Protein AF-A0A4S2KGD3-F1 (afdb_monomer_lite)

Structure (mmCIF, N/CA/C/O backbone):
data_AF-A0A4S2KGD3-F1
#
_entry.id   AF-A0A4S2KGD3-F1
#
loop_
_atom_site.group_PDB
_atom_site.id
_atom_si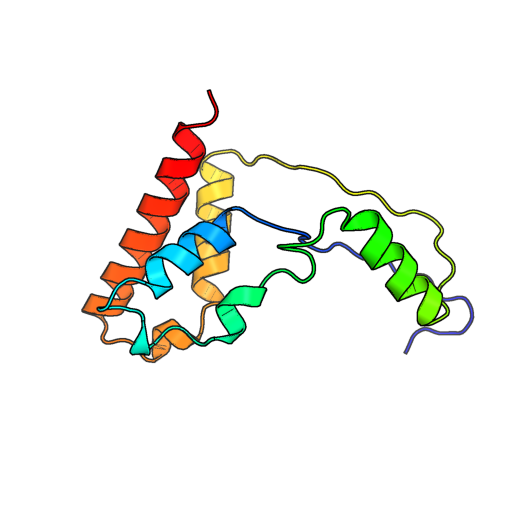te.type_symbol
_atom_site.label_atom_id
_atom_site.label_alt_id
_atom_site.label_comp_id
_atom_site.label_asym_id
_atom_site.label_entity_id
_atom_site.label_seq_id
_atom_site.pdbx_PDB_ins_code
_atom_site.Cartn_x
_atom_site.Cartn_y
_atom_site.Cartn_z
_atom_site.occupancy
_atom_site.B_iso_or_equiv
_ato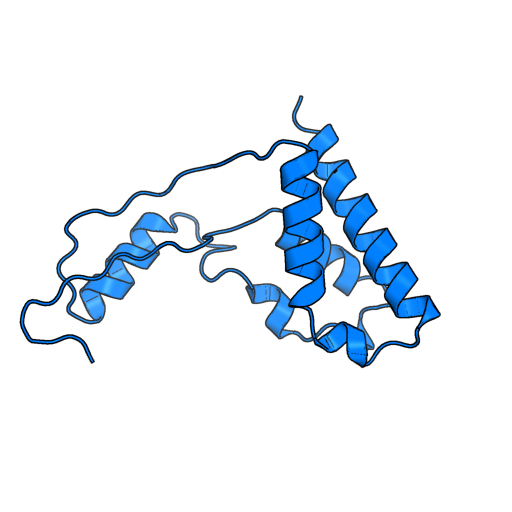m_site.auth_seq_id
_atom_site.auth_comp_id
_atom_site.auth_asym_id
_atom_site.auth_atom_id
_atom_site.pdbx_PDB_model_num
ATOM 1 N N . MET A 1 1 ? -9.605 -15.994 16.432 1.00 82.75 1 MET A N 1
ATOM 2 C CA . MET A 1 1 ? -10.519 -14.889 16.806 1.00 82.75 1 MET A CA 1
ATOM 3 C C . MET A 1 1 ? -10.109 -14.335 18.159 1.00 82.75 1 MET A C 1
ATOM 5 O O . MET A 1 1 ? -9.535 -15.081 18.948 1.00 82.75 1 MET A O 1
ATOM 9 N N . LEU A 1 2 ? -10.370 -13.052 18.419 1.00 91.00 2 LEU A N 1
ATOM 10 C CA . LEU A 1 2 ? -10.146 -12.465 19.742 1.00 91.00 2 LEU A CA 1
ATOM 11 C C . LEU A 1 2 ? -11.075 -13.120 20.767 1.00 91.00 2 LEU A C 1
ATOM 13 O O . LEU A 1 2 ? -12.206 -13.483 20.442 1.00 91.00 2 LEU A O 1
ATOM 17 N N . ARG A 1 3 ? -10.594 -13.278 22.002 1.00 93.31 3 ARG A N 1
ATOM 18 C CA . ARG A 1 3 ? -11.455 -13.658 23.129 1.00 93.31 3 ARG A CA 1
ATOM 19 C C . ARG A 1 3 ? -12.417 -12.507 23.438 1.00 93.31 3 ARG A C 1
ATOM 21 O O . ARG A 1 3 ? -12.141 -11.364 23.071 1.00 93.31 3 ARG A O 1
ATOM 28 N N . SER A 1 4 ? -13.511 -12.799 24.142 1.00 90.12 4 SER A N 1
ATOM 29 C CA . SER A 1 4 ? -14.404 -11.753 24.658 1.00 90.12 4 SER A CA 1
ATOM 30 C C . SER A 1 4 ? -13.594 -10.696 25.415 1.00 90.12 4 SER A C 1
ATOM 32 O O . SER A 1 4 ? -12.740 -11.051 26.227 1.00 90.12 4 SER A O 1
ATOM 34 N N . ASN A 1 5 ? -13.854 -9.417 25.135 1.00 89.00 5 ASN A N 1
ATOM 35 C CA . ASN A 1 5 ? -13.130 -8.255 25.676 1.00 89.00 5 ASN A CA 1
ATOM 36 C C . ASN A 1 5 ? -11.628 -8.184 25.324 1.00 89.00 5 ASN A C 1
ATOM 38 O O . ASN A 1 5 ? -10.871 -7.484 25.993 1.00 89.00 5 ASN A O 1
ATOM 42 N N . GLY A 1 6 ? -11.174 -8.903 24.293 1.00 94.56 6 GLY A N 1
ATOM 43 C CA . GLY A 1 6 ? -9.804 -8.792 23.793 1.00 94.56 6 GLY A CA 1
ATOM 44 C C . GLY A 1 6 ? -9.548 -7.469 23.062 1.00 94.56 6 GLY A C 1
ATOM 45 O O . GLY A 1 6 ? -10.399 -6.990 22.315 1.00 94.56 6 GLY A O 1
ATOM 46 N N . THR A 1 7 ? -8.345 -6.919 23.228 1.00 95.50 7 THR A N 1
ATOM 47 C CA . THR A 1 7 ? -7.900 -5.675 22.578 1.00 95.50 7 THR A CA 1
ATOM 48 C C . THR A 1 7 ? -6.915 -5.975 21.452 1.00 95.50 7 THR A C 1
ATOM 50 O O . THR A 1 7 ? -6.107 -6.898 21.557 1.00 95.50 7 THR A O 1
ATOM 53 N N . ILE A 1 8 ? -6.945 -5.166 20.392 1.00 95.25 8 ILE A N 1
ATOM 54 C CA . ILE A 1 8 ? -5.948 -5.180 19.316 1.00 95.25 8 ILE A CA 1
ATOM 55 C C . ILE A 1 8 ? -5.279 -3.820 19.174 1.00 95.25 8 ILE A C 1
ATOM 57 O O . ILE A 1 8 ? -5.902 -2.780 19.387 1.00 95.25 8 ILE A O 1
ATOM 61 N N . LEU A 1 9 ? -4.013 -3.846 18.766 1.00 95.81 9 LEU A N 1
ATOM 62 C CA . LEU A 1 9 ? -3.289 -2.685 18.268 1.00 95.81 9 LEU A CA 1
ATOM 63 C C . LEU A 1 9 ? -3.108 -2.850 16.759 1.00 95.81 9 LEU A C 1
ATOM 65 O O . LEU A 1 9 ? -2.581 -3.865 16.311 1.00 95.81 9 LEU A O 1
ATOM 69 N N . LEU A 1 10 ? -3.535 -1.850 15.987 1.00 94.31 10 LEU A N 1
ATOM 70 C CA . LEU A 1 10 ? -3.382 -1.819 14.535 1.00 94.31 10 LEU A CA 1
ATOM 71 C C . LEU A 1 10 ? -2.437 -0.686 14.134 1.00 94.31 10 LEU A C 1
ATOM 73 O O . LEU A 1 10 ? -2.605 0.455 14.567 1.00 94.31 10 LEU A O 1
ATOM 77 N N . TYR A 1 11 ? -1.466 -1.010 13.283 1.00 92.44 11 TYR A N 1
ATOM 78 C CA . TYR A 1 11 ? -0.582 -0.049 12.632 1.00 92.44 11 TYR A CA 1
ATOM 79 C C . TYR A 1 11 ? -0.640 -0.286 11.125 1.00 92.44 11 TYR A C 1
ATOM 81 O O . TYR A 1 11 ? -0.269 -1.358 10.653 1.00 92.44 11 TYR A O 1
ATOM 89 N N . ILE A 1 12 ? -1.170 0.687 10.384 1.00 90.81 12 ILE A N 1
ATOM 90 C CA . ILE A 1 12 ? -1.463 0.561 8.953 1.00 90.81 12 ILE A CA 1
ATOM 91 C C . ILE A 1 12 ? -0.849 1.760 8.234 1.00 90.81 12 ILE A C 1
ATOM 93 O O . ILE A 1 12 ? -1.029 2.902 8.664 1.00 90.81 12 ILE A O 1
ATOM 97 N N . ALA A 1 13 ? -0.148 1.504 7.129 1.00 89.75 13 ALA A N 1
ATOM 98 C CA . ALA A 1 13 ? 0.240 2.551 6.195 1.00 89.75 13 ALA A CA 1
ATOM 99 C C . ALA A 1 13 ? -1.016 3.040 5.457 1.00 89.75 13 ALA A C 1
ATOM 101 O O . ALA A 1 13 ? -1.606 2.297 4.675 1.00 89.75 13 ALA A O 1
ATOM 102 N N . ALA A 1 14 ? -1.456 4.262 5.763 1.00 91.25 14 ALA A N 1
ATOM 103 C CA . ALA A 1 14 ? -2.669 4.833 5.180 1.00 91.25 14 ALA A CA 1
ATOM 104 C C . ALA A 1 14 ? -2.473 5.211 3.705 1.00 91.25 14 ALA A C 1
ATOM 106 O O . ALA A 1 14 ? -3.281 4.837 2.862 1.00 91.25 14 ALA A O 1
ATOM 107 N N . SER A 1 15 ? -1.382 5.914 3.412 1.00 88.88 15 SER A N 1
ATOM 108 C CA . SER A 1 15 ? -0.964 6.333 2.076 1.00 88.88 15 SER A CA 1
ATOM 109 C C . SER A 1 15 ? 0.559 6.480 2.043 1.00 88.88 15 SER A C 1
ATOM 111 O O . SER A 1 15 ? 1.200 6.609 3.093 1.00 88.88 15 SER A O 1
ATOM 113 N N . HIS A 1 16 ? 1.151 6.423 0.848 1.00 88.44 16 HIS A N 1
ATOM 114 C CA . HIS A 1 16 ? 2.590 6.623 0.675 1.00 88.44 16 HIS A CA 1
ATOM 115 C C . HIS A 1 16 ? 2.944 7.077 -0.750 1.00 88.44 16 HIS A C 1
ATOM 117 O O . HIS A 1 16 ? 2.343 6.620 -1.722 1.00 88.44 16 HIS A O 1
ATOM 123 N N . ASP A 1 17 ? 3.989 7.900 -0.892 1.00 85.12 17 ASP A N 1
ATOM 124 C CA . ASP A 1 17 ? 4.450 8.442 -2.186 1.00 85.12 17 ASP A CA 1
ATOM 125 C C . ASP A 1 17 ? 4.818 7.357 -3.210 1.00 85.12 17 ASP A C 1
ATOM 127 O O . ASP A 1 17 ? 4.797 7.591 -4.419 1.00 85.12 17 ASP A O 1
ATOM 131 N N . SER A 1 18 ? 5.149 6.146 -2.750 1.00 88.25 18 SER A N 1
ATOM 132 C CA . SER A 1 18 ? 5.448 5.023 -3.646 1.00 88.25 18 SER A CA 1
ATOM 133 C C . SER A 1 18 ? 4.261 4.619 -4.514 1.00 88.25 18 SER A C 1
ATOM 135 O O . SER A 1 18 ? 4.488 4.090 -5.597 1.00 88.25 18 SER A O 1
ATOM 137 N N . CYS A 1 19 ? 3.019 4.897 -4.102 1.00 87.50 19 CYS A N 1
ATOM 138 C CA . CYS A 1 19 ? 1.861 4.666 -4.964 1.00 87.50 19 CYS A CA 1
ATOM 139 C C . CYS A 1 19 ? 1.898 5.535 -6.223 1.00 87.50 19 CYS A C 1
ATOM 141 O O . CYS A 1 19 ? 1.623 5.030 -7.308 1.00 87.50 19 CYS A O 1
ATOM 143 N N . GLU A 1 20 ? 2.298 6.804 -6.112 1.00 88.31 20 GLU A N 1
ATOM 144 C CA . GLU A 1 20 ? 2.448 7.670 -7.288 1.00 88.31 20 GLU A CA 1
ATOM 145 C C . GLU A 1 20 ? 3.572 7.198 -8.205 1.00 88.31 20 GLU A C 1
ATOM 147 O O . GLU A 1 20 ? 3.439 7.221 -9.426 1.00 88.31 20 GLU A O 1
ATOM 152 N N . VAL A 1 21 ? 4.678 6.731 -7.624 1.00 91.44 21 VAL A N 1
ATOM 153 C CA . VAL A 1 21 ? 5.784 6.183 -8.412 1.00 91.44 21 VAL A CA 1
ATOM 154 C C . VAL A 1 21 ? 5.331 4.937 -9.171 1.00 91.44 21 VAL A C 1
ATOM 156 O O . VAL A 1 21 ? 5.548 4.847 -10.375 1.00 91.44 21 VAL A O 1
ATOM 159 N N . LEU A 1 22 ? 4.630 4.012 -8.513 1.00 91.06 22 LEU A N 1
ATOM 160 C CA . LEU A 1 22 ? 4.109 2.809 -9.164 1.00 91.06 22 LEU A CA 1
ATOM 161 C C . LEU A 1 22 ? 3.093 3.140 -10.268 1.00 91.06 22 LEU A C 1
ATOM 163 O O . LEU A 1 22 ? 3.162 2.536 -11.334 1.00 91.06 22 LEU A O 1
ATOM 167 N N . ARG A 1 23 ? 2.230 4.151 -10.077 1.00 89.50 23 ARG A N 1
ATOM 168 C CA . ARG A 1 23 ? 1.324 4.662 -11.127 1.00 89.50 23 ARG A CA 1
ATOM 169 C C . ARG A 1 23 ? 2.061 5.192 -12.355 1.00 89.50 23 ARG A C 1
ATOM 171 O O . ARG A 1 23 ? 1.541 5.114 -13.464 1.00 89.50 23 ARG A O 1
ATOM 178 N N . ILE A 1 24 ? 3.247 5.766 -12.178 1.00 91.19 24 ILE A N 1
ATOM 179 C CA . ILE A 1 24 ? 4.071 6.236 -13.298 1.00 91.19 24 ILE A CA 1
ATOM 180 C C . ILE A 1 24 ? 4.677 5.056 -14.041 1.00 91.19 24 ILE A C 1
ATOM 182 O O . ILE A 1 24 ? 4.593 5.015 -15.265 1.00 91.19 24 ILE A O 1
ATOM 186 N N . LEU A 1 25 ? 5.232 4.088 -13.309 1.00 92.94 25 LEU A N 1
ATOM 187 C CA . LEU A 1 25 ? 5.798 2.880 -13.907 1.00 92.94 25 LEU A CA 1
ATOM 188 C C . LEU A 1 25 ? 4.728 2.057 -14.642 1.00 92.94 25 LEU A C 1
ATOM 190 O O . LEU A 1 25 ? 5.017 1.486 -15.682 1.00 92.94 25 LEU A O 1
ATOM 194 N N . GLU A 1 26 ? 3.482 2.055 -14.172 1.00 91.12 26 GLU A N 1
ATOM 195 C CA . GLU A 1 26 ? 2.353 1.402 -14.854 1.00 91.12 26 GLU A CA 1
ATOM 196 C C . GLU A 1 26 ? 2.037 1.994 -16.232 1.00 91.12 26 GLU A C 1
ATOM 198 O O . GLU A 1 26 ? 1.574 1.286 -17.125 1.00 91.12 26 GLU A O 1
ATOM 203 N N . ARG A 1 27 ? 2.307 3.288 -16.429 1.00 91.56 27 ARG A N 1
ATOM 204 C CA . ARG A 1 27 ? 2.097 3.975 -17.713 1.00 91.56 27 ARG A CA 1
ATOM 205 C C . ARG A 1 27 ? 3.249 3.762 -18.689 1.00 91.56 27 ARG A C 1
ATOM 207 O O . ARG A 1 27 ? 3.130 4.131 -19.856 1.00 91.56 27 ARG A O 1
ATOM 214 N N . ASP A 1 28 ? 4.361 3.203 -18.224 1.00 94.12 28 ASP A N 1
ATOM 215 C CA . ASP A 1 28 ? 5.486 2.860 -19.076 1.00 94.12 28 ASP A CA 1
ATOM 216 C C . ASP A 1 28 ? 5.153 1.600 -19.880 1.00 94.12 28 ASP A C 1
ATOM 218 O O . ASP A 1 28 ? 4.930 0.525 -19.317 1.00 94.12 28 ASP A O 1
ATOM 222 N N . ILE A 1 29 ? 5.144 1.721 -21.211 1.00 94.62 29 ILE A N 1
ATOM 223 C CA . ILE A 1 29 ? 4.803 0.625 -22.130 1.00 94.62 29 ILE A CA 1
ATOM 224 C C . ILE A 1 29 ? 5.680 -0.617 -21.932 1.00 94.62 29 ILE A C 1
ATOM 226 O O . ILE A 1 29 ? 5.264 -1.722 -22.272 1.00 94.62 29 ILE A O 1
ATOM 230 N N . ARG A 1 30 ? 6.883 -0.448 -21.374 1.00 94.94 30 ARG A N 1
ATOM 231 C CA . ARG A 1 30 ? 7.815 -1.543 -21.104 1.00 94.94 30 ARG A CA 1
ATOM 232 C C . ARG A 1 30 ? 7.337 -2.398 -19.932 1.00 94.94 30 ARG A C 1
ATOM 234 O O . ARG A 1 30 ? 7.467 -3.618 -19.977 1.00 94.94 30 ARG A O 1
ATOM 241 N N . PHE A 1 31 ? 6.753 -1.769 -18.910 1.00 94.94 31 PHE A N 1
ATOM 242 C CA . PHE A 1 31 ? 6.371 -2.420 -17.653 1.00 94.94 31 PHE A CA 1
ATOM 243 C C . PHE A 1 31 ? 4.881 -2.753 -17.570 1.00 94.94 31 PHE A C 1
ATOM 245 O O . PHE A 1 31 ? 4.522 -3.707 -16.887 1.00 94.94 31 PHE A O 1
ATOM 252 N N . THR A 1 32 ? 4.024 -1.997 -18.263 1.00 93.19 32 THR A N 1
ATOM 253 C CA . THR A 1 32 ? 2.557 -2.030 -18.114 1.00 93.19 32 THR A CA 1
ATOM 254 C C . THR A 1 32 ? 1.957 -3.438 -18.182 1.00 93.19 32 THR A C 1
ATOM 256 O O . THR A 1 32 ? 1.119 -3.791 -17.360 1.00 93.19 32 THR A O 1
ATOM 259 N N . GLN A 1 33 ? 2.461 -4.290 -19.081 1.00 93.38 33 GLN A N 1
ATOM 260 C CA . GLN A 1 33 ? 1.975 -5.663 -19.266 1.00 93.38 33 GLN A CA 1
ATOM 261 C C . GLN A 1 33 ? 2.219 -6.585 -18.057 1.00 93.38 33 GLN A C 1
ATOM 263 O O . GLN A 1 33 ? 1.558 -7.611 -17.934 1.00 93.38 33 GLN A O 1
ATOM 268 N N . TYR A 1 34 ? 3.158 -6.227 -17.178 1.00 93.88 34 TYR A N 1
ATOM 269 C CA . TYR A 1 34 ? 3.528 -7.012 -16.000 1.00 93.88 34 TYR A CA 1
ATOM 270 C C . TYR A 1 34 ? 2.916 -6.468 -14.711 1.00 93.88 34 TYR A C 1
ATOM 272 O O . TYR A 1 34 ? 2.838 -7.205 -13.734 1.00 93.88 34 TYR A O 1
ATOM 280 N N . ILE A 1 35 ? 2.511 -5.191 -14.664 1.00 92.12 35 ILE A N 1
ATOM 281 C CA . ILE A 1 35 ? 1.995 -4.581 -13.434 1.00 92.12 35 ILE A CA 1
ATOM 282 C C . ILE A 1 35 ? 0.518 -4.951 -13.262 1.00 92.12 35 ILE A C 1
ATOM 284 O O . ILE A 1 35 ? -0.321 -4.515 -14.048 1.00 92.12 35 ILE A O 1
ATOM 288 N N . PRO A 1 36 ? 0.152 -5.694 -12.204 1.00 90.19 36 PRO A N 1
ATOM 289 C CA . PRO A 1 36 ? -1.239 -6.049 -11.973 1.00 90.19 36 PRO A CA 1
ATOM 290 C C . PRO A 1 36 ? -2.075 -4.834 -11.560 1.00 90.19 36 PRO A C 1
ATOM 292 O O . PRO A 1 36 ? -1.636 -4.041 -10.727 1.00 90.19 36 PRO A O 1
ATOM 295 N N . ASP A 1 37 ? -3.339 -4.771 -11.985 1.00 84.44 37 ASP A N 1
ATOM 296 C CA . ASP A 1 37 ? -4.272 -3.699 -11.589 1.00 84.44 37 ASP A CA 1
ATOM 297 C C . ASP A 1 37 ? -4.383 -3.509 -10.066 1.00 84.44 37 ASP A C 1
ATOM 299 O O . ASP A 1 37 ? -4.555 -2.394 -9.576 1.00 84.44 37 ASP A O 1
ATOM 303 N N . LYS A 1 38 ? -4.224 -4.589 -9.286 1.00 80.62 38 LYS A N 1
ATOM 304 C CA . LYS A 1 38 ? -4.237 -4.551 -7.811 1.00 80.62 38 LYS A CA 1
ATOM 305 C C . LYS A 1 38 ? -3.154 -3.648 -7.202 1.00 80.62 38 LYS A C 1
ATOM 307 O O . LYS A 1 38 ? -3.324 -3.187 -6.077 1.00 80.62 38 LYS A O 1
ATOM 312 N N . ILE A 1 39 ? -2.068 -3.363 -7.927 1.00 82.12 39 ILE A N 1
ATOM 313 C CA . ILE A 1 39 ? -0.984 -2.477 -7.470 1.00 82.12 39 ILE A CA 1
ATOM 314 C C . ILE A 1 39 ? -1.461 -1.022 -7.314 1.00 82.12 39 ILE A C 1
ATOM 316 O O . ILE A 1 39 ? -0.899 -0.272 -6.516 1.00 82.12 39 ILE A O 1
ATOM 320 N N . LYS A 1 40 ? -2.561 -0.635 -7.974 1.00 68.62 40 LYS A N 1
ATOM 321 C CA . LYS A 1 40 ? -3.174 0.700 -7.854 1.00 68.62 40 LYS A CA 1
ATOM 322 C C . LYS A 1 40 ? -3.652 1.018 -6.436 1.00 68.62 40 LYS A C 1
ATOM 324 O O . LYS A 1 40 ? -3.629 2.179 -6.040 1.00 68.62 40 LYS A O 1
ATOM 329 N N . ASN A 1 41 ? -4.014 -0.015 -5.671 1.00 74.94 41 ASN A N 1
ATOM 330 C CA . ASN A 1 41 ? -4.667 0.091 -4.365 1.00 74.94 41 ASN A CA 1
ATOM 331 C C . ASN A 1 41 ? -3.847 -0.569 -3.238 1.00 74.94 41 ASN A C 1
ATOM 333 O O . ASN A 1 41 ? -4.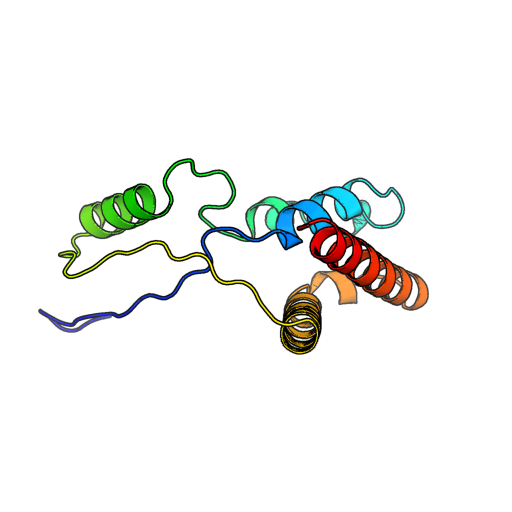421 -1.159 -2.325 1.00 74.94 41 ASN A O 1
ATOM 337 N N . ILE A 1 42 ? -2.506 -0.510 -3.298 1.00 81.69 42 ILE A N 1
ATOM 338 C CA . ILE A 1 42 ? -1.634 -1.129 -2.274 1.00 81.69 42 ILE A CA 1
ATOM 339 C C . ILE A 1 42 ? -1.926 -0.588 -0.870 1.00 81.69 42 ILE A C 1
ATOM 341 O O . ILE A 1 42 ? -1.870 -1.354 0.094 1.00 81.69 42 ILE A O 1
ATOM 345 N N . TYR A 1 43 ? -2.250 0.704 -0.740 1.00 87.56 43 TYR A N 1
ATOM 346 C CA . TYR A 1 43 ? -2.644 1.276 0.546 1.00 87.56 43 TYR A CA 1
ATOM 347 C C . TYR A 1 43 ? -4.160 1.453 0.628 1.00 87.56 43 TYR A C 1
ATOM 349 O O . TYR A 1 43 ? -4.745 2.116 -0.231 1.00 87.56 43 TYR A O 1
ATOM 357 N N . PRO A 1 44 ? -4.802 0.931 1.688 1.00 85.75 44 PRO A N 1
ATOM 358 C CA . PRO A 1 44 ? -6.258 0.910 1.807 1.00 85.75 44 PRO A CA 1
ATOM 359 C C . PRO A 1 44 ? -6.900 2.300 1.912 1.00 85.75 44 PRO A C 1
ATOM 361 O O . PRO A 1 44 ? -8.104 2.420 1.712 1.00 85.75 44 PRO A O 1
ATOM 364 N N . PHE A 1 45 ? -6.121 3.343 2.214 1.00 90.38 45 PHE A N 1
ATOM 365 C CA . PHE A 1 45 ? -6.611 4.714 2.359 1.00 90.38 45 PHE A CA 1
ATOM 366 C C . PHE A 1 45 ? -5.876 5.706 1.446 1.00 90.38 45 PHE A C 1
ATOM 368 O O . PHE A 1 45 ? -5.856 6.900 1.743 1.00 90.38 45 PHE A O 1
ATOM 375 N N . GLN A 1 46 ? -5.279 5.225 0.345 1.00 88.69 46 GLN A N 1
ATOM 376 C CA . GLN A 1 46 ? -4.456 6.034 -0.562 1.00 88.69 46 GLN A CA 1
ATOM 377 C C . GLN A 1 46 ? -5.175 7.297 -1.063 1.00 88.69 46 GLN A C 1
ATOM 379 O O . GLN A 1 46 ? -4.566 8.364 -1.081 1.00 88.69 46 GLN A O 1
ATOM 384 N N . ASP A 1 47 ? -6.454 7.169 -1.421 1.00 86.56 47 ASP A N 1
ATOM 385 C CA . ASP A 1 47 ? -7.274 8.253 -1.984 1.00 86.56 47 ASP A CA 1
ATOM 386 C C . ASP A 1 47 ? -8.285 8.817 -0.973 1.00 86.56 47 ASP A C 1
ATOM 388 O O . ASP A 1 47 ? -9.189 9.580 -1.318 1.00 86.56 47 ASP A O 1
ATOM 392 N N . SER A 1 48 ? -8.174 8.422 0.296 1.00 90.62 48 SER A N 1
ATOM 393 C CA . SER A 1 48 ? -9.119 8.854 1.316 1.00 90.62 48 SER A CA 1
ATOM 394 C C . SER A 1 48 ? -8.770 10.264 1.803 1.00 90.62 48 SER A C 1
ATOM 396 O O . SER A 1 48 ? -7.655 10.519 2.265 1.00 90.62 48 SER A O 1
ATOM 398 N N . ASN A 1 49 ? -9.765 11.150 1.840 1.00 90.81 49 ASN A N 1
ATOM 399 C CA . ASN A 1 49 ? -9.611 12.498 2.394 1.00 90.81 49 ASN A CA 1
ATOM 400 C C . ASN A 1 49 ? -9.391 12.502 3.918 1.00 90.81 49 ASN A C 1
ATOM 402 O O . ASN A 1 49 ? -8.897 13.485 4.470 1.00 90.81 49 ASN A O 1
ATOM 406 N N . ASN A 1 50 ? -9.792 11.439 4.629 1.00 93.88 50 ASN A N 1
ATOM 407 C CA . ASN A 1 50 ? -9.660 11.355 6.082 1.00 93.88 50 ASN A CA 1
ATOM 408 C C . ASN A 1 50 ? -9.486 9.908 6.566 1.00 93.88 50 ASN A C 1
ATOM 410 O O . ASN A 1 50 ? -10.359 9.347 7.228 1.00 93.88 50 ASN A O 1
ATOM 414 N N . ALA A 1 51 ? -8.302 9.341 6.327 1.00 94.25 51 ALA A N 1
ATOM 415 C CA . ALA A 1 51 ? -8.010 7.926 6.592 1.00 94.25 51 ALA A CA 1
ATOM 416 C C . ALA A 1 51 ? -8.280 7.508 8.045 1.00 94.25 51 ALA A C 1
ATOM 418 O O . ALA A 1 51 ? -8.702 6.390 8.330 1.00 94.25 51 ALA A O 1
ATOM 419 N N . ARG A 1 52 ? -8.062 8.432 8.989 1.00 95.31 52 ARG A N 1
ATOM 420 C CA . ARG A 1 52 ? -8.355 8.213 10.410 1.00 95.31 52 ARG A CA 1
ATOM 421 C C . ARG A 1 52 ? -9.847 8.006 10.653 1.00 95.31 52 ARG A C 1
ATOM 423 O O . ARG A 1 52 ? -10.215 7.137 11.438 1.00 95.31 52 ARG A O 1
ATOM 430 N N . LYS A 1 53 ? -10.685 8.858 10.056 1.00 95.88 53 LYS A N 1
ATOM 431 C CA . LYS A 1 53 ? -12.139 8.772 10.190 1.00 95.88 53 LYS A CA 1
ATOM 432 C C . LYS A 1 53 ? -12.632 7.481 9.545 1.00 95.88 53 LYS A C 1
ATOM 434 O O . LYS A 1 53 ? -13.330 6.727 10.212 1.00 95.88 53 LYS A O 1
ATOM 439 N N . ASP A 1 54 ? -12.164 7.191 8.338 1.00 95.44 54 ASP A N 1
ATOM 440 C CA . ASP A 1 54 ? -12.598 6.033 7.560 1.00 95.44 54 ASP A CA 1
ATOM 441 C C . ASP A 1 54 ? -12.238 4.713 8.265 1.00 95.44 54 ASP A C 1
ATOM 443 O O . ASP A 1 54 ? -13.092 3.843 8.438 1.00 95.44 54 ASP A O 1
ATOM 447 N N . LEU A 1 55 ? -11.011 4.584 8.791 1.00 95.38 55 LEU A N 1
ATOM 448 C CA . LEU A 1 55 ? -10.613 3.423 9.597 1.00 95.38 55 LEU A CA 1
ATOM 449 C C . LEU A 1 55 ? -11.435 3.308 10.888 1.00 95.38 55 LEU A C 1
ATOM 451 O O . LEU A 1 55 ? -11.817 2.207 11.288 1.00 95.38 55 LEU A O 1
ATOM 455 N N . LYS A 1 56 ? -11.693 4.434 11.563 1.00 96.25 56 LYS A N 1
ATOM 456 C CA . LYS A 1 56 ? -12.476 4.455 12.802 1.00 96.25 56 LYS A CA 1
ATOM 457 C C . LYS A 1 56 ? -13.905 3.967 12.550 1.00 96.25 56 LYS A C 1
ATOM 459 O O . LYS A 1 56 ? -14.377 3.104 13.286 1.00 96.25 56 LYS A O 1
ATOM 464 N N . GLU A 1 57 ? -14.563 4.490 11.520 1.00 96.50 57 GLU A N 1
ATOM 465 C CA . GLU A 1 57 ? -15.932 4.122 11.145 1.00 96.50 57 GLU A CA 1
ATOM 466 C C . GLU A 1 57 ? -16.020 2.657 10.700 1.00 96.50 57 GLU A C 1
ATOM 468 O O . GLU A 1 57 ? -16.935 1.948 11.121 1.00 96.50 57 GLU A O 1
ATOM 473 N N . LEU A 1 58 ? -15.027 2.165 9.948 1.00 96.25 58 LEU A N 1
ATOM 474 C CA . LEU A 1 58 ? -14.929 0.755 9.569 1.00 96.25 58 LEU A CA 1
ATOM 475 C C . LEU A 1 58 ? -14.829 -0.169 10.791 1.00 96.25 58 LEU A C 1
ATOM 477 O O . LEU A 1 58 ? -15.546 -1.158 10.890 1.00 96.25 58 LEU A O 1
ATOM 481 N N . LEU A 1 59 ? -13.949 0.133 11.745 1.00 95.88 59 LEU A N 1
ATOM 482 C CA . LEU A 1 59 ? -13.785 -0.717 12.926 1.00 95.88 59 LEU A CA 1
ATOM 483 C C . LEU A 1 59 ? -15.026 -0.681 13.832 1.00 95.88 59 LEU A C 1
ATOM 485 O O . LEU A 1 59 ? -15.421 -1.715 14.373 1.00 95.88 59 LEU A O 1
ATOM 489 N N . GLN A 1 60 ? -15.671 0.482 13.962 1.00 97.00 60 GLN A N 1
ATOM 490 C CA . GLN A 1 60 ? -16.922 0.613 14.712 1.00 97.00 60 GLN A CA 1
ATOM 491 C C . GLN A 1 60 ? -18.069 -0.166 14.062 1.00 97.00 60 GLN A C 1
ATOM 493 O O . GLN A 1 60 ? -18.831 -0.808 14.781 1.00 97.00 60 GLN A O 1
ATOM 498 N N . SER A 1 61 ? -18.175 -0.167 12.728 1.00 97.88 61 SER A N 1
ATOM 499 C CA . SER A 1 61 ? -19.227 -0.913 12.022 1.00 97.88 61 SER A CA 1
ATOM 500 C C . SER A 1 61 ? -19.081 -2.433 12.164 1.00 97.88 61 SER A C 1
ATOM 502 O O . SER A 1 61 ? -20.082 -3.144 12.175 1.00 97.88 61 SER A O 1
ATOM 504 N N . VAL A 1 62 ? -17.854 -2.928 12.364 1.00 95.25 62 VAL A N 1
ATOM 505 C CA . VAL A 1 62 ? -17.557 -4.344 12.658 1.00 95.25 62 VAL A CA 1
ATOM 506 C C . VAL A 1 62 ? -17.786 -4.700 14.141 1.00 95.25 62 VAL A C 1
ATOM 508 O O . VAL A 1 62 ? -17.792 -5.875 14.503 1.00 95.25 62 VAL A O 1
ATOM 511 N N . GLY A 1 63 ? -18.021 -3.711 15.011 1.00 95.25 63 GLY A N 1
ATOM 512 C CA . GLY A 1 63 ? -18.341 -3.913 16.429 1.00 95.25 63 GLY A CA 1
ATOM 513 C C . GLY A 1 63 ? -17.181 -3.672 17.400 1.00 95.25 63 GLY A C 1
ATOM 514 O O . GLY A 1 63 ? -17.284 -4.037 18.571 1.00 95.25 63 GLY A O 1
ATOM 515 N N . PHE A 1 64 ? -16.079 -3.056 16.958 1.00 96.25 64 PHE A N 1
ATOM 516 C CA . PHE A 1 64 ? -14.994 -2.665 17.859 1.00 96.25 64 PHE A CA 1
ATOM 517 C C . PHE A 1 64 ? -15.281 -1.339 18.569 1.00 96.25 64 PHE A C 1
ATOM 519 O O . PHE A 1 64 ? -15.652 -0.336 17.956 1.00 96.25 64 PHE A O 1
ATOM 526 N N . THR A 1 65 ? -14.979 -1.296 19.866 1.00 96.50 65 THR A N 1
ATOM 527 C CA . THR A 1 65 ? -14.870 -0.043 20.620 1.00 96.50 65 THR A CA 1
ATOM 528 C C . THR A 1 65 ? -13.500 0.588 20.378 1.00 96.50 65 THR A C 1
ATOM 530 O O . THR A 1 65 ? -12.463 -0.047 20.567 1.00 96.50 65 THR A O 1
ATOM 533 N N . ILE A 1 66 ? -13.480 1.861 19.981 1.00 97.38 66 ILE A N 1
ATOM 534 C CA . ILE A 1 66 ? -12.239 2.571 19.648 1.00 97.38 66 ILE A CA 1
ATOM 535 C C . ILE A 1 66 ? -11.709 3.308 20.872 1.00 97.38 66 ILE A C 1
ATOM 537 O O . ILE A 1 66 ? -12.230 4.358 21.241 1.00 97.38 66 ILE A O 1
ATOM 541 N N . HIS A 1 67 ? -10.637 2.781 21.461 1.00 96.06 67 HIS A N 1
ATOM 542 C CA . HIS A 1 67 ? -9.932 3.436 22.567 1.00 96.06 67 HIS A CA 1
ATOM 543 C C . HIS A 1 67 ? -9.046 4.596 22.096 1.00 96.06 67 HIS A C 1
ATOM 545 O O . HIS A 1 67 ? -9.031 5.654 22.715 1.00 96.06 67 HIS A O 1
ATOM 551 N N . HIS A 1 68 ? -8.316 4.411 20.992 1.00 96.38 68 HIS A N 1
ATOM 552 C CA . HIS A 1 68 ? -7.444 5.430 20.407 1.00 96.38 68 HIS A CA 1
ATOM 553 C C . HIS A 1 68 ? -7.328 5.234 18.895 1.00 96.38 68 HIS A C 1
ATOM 555 O O . HIS A 1 68 ? -7.227 4.106 18.419 1.00 96.38 68 HIS A O 1
ATOM 561 N N . CYS A 1 69 ? -7.322 6.330 18.135 1.00 96.50 69 CYS A N 1
ATOM 562 C CA . CYS A 1 69 ? -7.078 6.311 16.694 1.00 96.50 69 CYS A CA 1
ATOM 563 C C . CYS A 1 69 ? -6.442 7.639 16.264 1.00 96.50 69 CYS A C 1
ATOM 565 O O . CYS A 1 69 ? -7.034 8.708 16.440 1.00 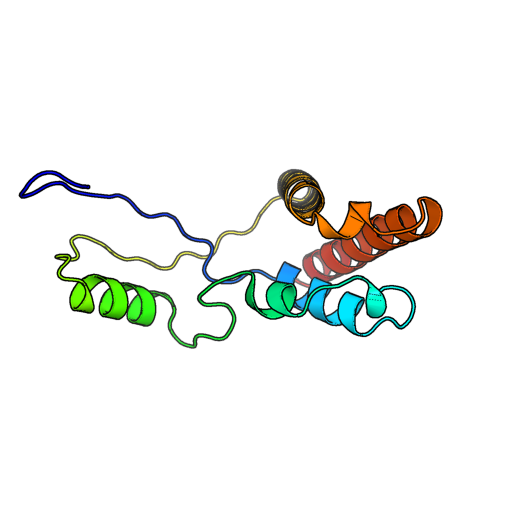96.50 69 CYS A O 1
ATOM 567 N N . SER A 1 70 ? -5.239 7.573 15.693 1.00 95.31 70 SER A N 1
ATOM 568 C CA . SER A 1 70 ? -4.484 8.736 15.221 1.00 95.31 70 SER A CA 1
ATOM 569 C C . SER A 1 70 ? -3.879 8.468 13.852 1.00 95.31 70 SER A C 1
ATOM 571 O O . SER A 1 70 ? -3.316 7.396 13.644 1.00 95.31 70 SER A O 1
ATOM 573 N N . LEU A 1 71 ? -3.920 9.469 12.976 1.00 94.38 71 LEU A N 1
ATOM 574 C CA . LEU A 1 71 ? -3.113 9.515 11.760 1.00 94.38 71 LEU A CA 1
ATOM 575 C C . LEU A 1 71 ? -1.830 10.284 12.071 1.00 94.38 71 LEU A C 1
ATOM 577 O O . LEU A 1 71 ? -1.879 11.315 12.742 1.00 94.38 71 LEU A O 1
ATOM 581 N N . ARG A 1 72 ? -0.688 9.753 11.639 1.00 92.38 72 ARG A N 1
ATOM 582 C CA . ARG A 1 72 ? 0.624 10.360 11.859 1.00 92.38 72 ARG A CA 1
ATOM 583 C C . ARG A 1 72 ? 1.391 10.346 10.553 1.00 92.38 72 ARG A C 1
ATOM 585 O O . ARG A 1 72 ? 1.447 9.311 9.896 1.00 92.38 72 ARG A O 1
ATOM 592 N N . GLU A 1 73 ? 2.000 11.474 10.232 1.00 89.44 73 GLU A N 1
ATOM 593 C CA . GLU A 1 73 ? 2.973 11.564 9.156 1.00 89.44 73 GLU A CA 1
ATOM 594 C C . GLU A 1 73 ? 4.358 11.197 9.692 1.00 89.44 73 GLU A C 1
ATOM 596 O O . GLU A 1 73 ? 4.710 11.523 10.831 1.00 89.44 73 GLU A O 1
ATOM 601 N N . ARG A 1 74 ? 5.138 10.479 8.885 1.00 84.81 74 ARG A N 1
ATOM 602 C CA . ARG A 1 74 ? 6.516 10.130 9.214 1.00 84.81 74 ARG A CA 1
ATOM 603 C C . ARG A 1 74 ? 7.383 10.306 7.981 1.00 84.81 74 ARG A C 1
ATOM 605 O O . ARG A 1 74 ? 7.145 9.670 6.960 1.00 84.81 74 ARG A O 1
ATOM 612 N N . SER A 1 75 ? 8.405 11.141 8.105 1.00 79.69 75 SER A N 1
ATOM 613 C CA . SER A 1 75 ? 9.491 11.217 7.137 1.00 79.69 75 SER A CA 1
ATOM 614 C C . SER A 1 75 ? 10.605 10.243 7.523 1.00 79.69 75 SER A C 1
ATOM 616 O O . SER A 1 75 ? 10.801 9.903 8.694 1.00 79.69 75 SER A O 1
ATOM 618 N N . TYR A 1 76 ? 11.321 9.763 6.513 1.00 75.44 76 TYR A N 1
ATOM 619 C CA . TYR A 1 76 ? 12.437 8.840 6.666 1.00 75.44 76 TYR A CA 1
ATOM 620 C C . TYR A 1 76 ? 13.728 9.535 6.237 1.00 75.44 76 TYR A C 1
ATOM 622 O O . TYR A 1 76 ? 13.721 10.342 5.309 1.00 75.44 76 TYR A O 1
ATOM 630 N N . SER A 1 77 ? 14.841 9.200 6.896 1.00 82.12 77 SER A N 1
ATOM 631 C CA . SER A 1 77 ? 16.175 9.521 6.380 1.00 82.12 77 SER A CA 1
ATOM 632 C C . SER A 1 77 ? 16.391 8.847 5.020 1.00 82.12 77 SER A C 1
ATOM 634 O O . SER A 1 77 ? 15.644 7.941 4.634 1.00 82.12 77 SER A O 1
ATOM 636 N N . GLU A 1 78 ? 17.425 9.256 4.285 1.00 78.50 78 GLU A N 1
ATOM 637 C CA . GLU A 1 78 ? 17.766 8.614 3.010 1.00 78.50 78 GLU A CA 1
ATOM 638 C C . GLU A 1 78 ? 18.055 7.113 3.184 1.00 78.50 78 GLU A C 1
ATOM 640 O O . GLU A 1 78 ? 17.544 6.291 2.425 1.00 78.50 78 GLU A O 1
ATOM 645 N N . GLU A 1 79 ? 18.801 6.738 4.225 1.00 82.94 79 GLU A N 1
ATOM 646 C CA . GLU A 1 79 ? 19.092 5.338 4.556 1.00 82.94 79 GLU A CA 1
ATOM 647 C C . GLU A 1 79 ? 17.807 4.528 4.780 1.00 82.94 79 GLU A C 1
ATOM 649 O O . GLU A 1 79 ? 17.582 3.504 4.130 1.00 82.94 79 GLU A O 1
ATOM 654 N N . ASN A 1 80 ? 16.902 5.045 5.614 1.00 84.12 80 ASN A N 1
ATOM 655 C CA . ASN A 1 80 ? 15.617 4.402 5.881 1.00 84.12 80 ASN A CA 1
ATOM 656 C C . ASN A 1 80 ? 14.730 4.341 4.624 1.00 84.12 80 ASN A C 1
ATOM 658 O O . ASN A 1 80 ? 13.965 3.397 4.446 1.00 84.12 80 ASN A O 1
ATOM 662 N N . SER A 1 81 ? 14.851 5.324 3.729 1.00 85.38 81 SER A N 1
ATOM 663 C CA . SER A 1 81 ? 14.141 5.361 2.447 1.00 85.38 81 SER A CA 1
ATOM 664 C C . SER A 1 81 ? 14.627 4.265 1.493 1.00 85.38 81 SER A C 1
ATOM 666 O O . SER A 1 81 ? 13.815 3.629 0.822 1.00 85.38 81 SER A O 1
ATOM 668 N N . ARG A 1 82 ? 15.937 3.991 1.463 1.00 86.50 82 ARG A N 1
ATOM 669 C CA . ARG A 1 82 ? 16.512 2.874 0.695 1.00 86.50 82 ARG A CA 1
ATOM 670 C C . ARG A 1 82 ? 16.099 1.523 1.275 1.00 86.50 82 ARG A C 1
ATOM 672 O O . ARG A 1 82 ? 15.708 0.634 0.523 1.00 86.50 82 ARG A O 1
ATOM 679 N N . GLN A 1 83 ? 16.113 1.379 2.600 1.00 89.31 83 GLN A N 1
ATOM 680 C CA . GLN A 1 83 ? 15.639 0.158 3.261 1.00 89.31 83 GLN A CA 1
ATOM 681 C C . GLN A 1 83 ? 14.154 -0.107 2.968 1.00 89.31 83 GLN A C 1
ATOM 683 O O . GLN A 1 83 ? 13.762 -1.240 2.672 1.00 89.31 83 GLN A O 1
ATOM 688 N N . TYR A 1 84 ? 13.336 0.946 3.009 1.00 89.38 84 TYR A N 1
ATOM 689 C CA . TYR A 1 84 ? 11.936 0.886 2.614 1.00 89.38 84 TYR A CA 1
ATOM 690 C C . TYR A 1 84 ? 11.781 0.424 1.161 1.00 89.38 84 TYR A C 1
ATOM 692 O O . TYR A 1 84 ? 11.024 -0.507 0.904 1.00 89.38 84 TYR A O 1
ATOM 700 N N . LEU A 1 85 ? 12.521 1.021 0.220 1.00 90.75 85 LEU A N 1
ATOM 701 C CA . LEU A 1 85 ? 12.467 0.638 -1.193 1.00 90.75 85 LEU A CA 1
ATOM 702 C C . LEU A 1 85 ? 12.815 -0.833 -1.416 1.00 90.75 85 LEU A C 1
ATOM 704 O O . LEU A 1 85 ? 12.099 -1.515 -2.140 1.00 90.75 85 LEU A O 1
ATOM 708 N N . ASN A 1 86 ? 13.859 -1.339 -0.760 1.00 91.94 86 ASN A N 1
ATOM 709 C CA . ASN A 1 86 ? 14.218 -2.755 -0.847 1.00 91.94 86 ASN A CA 1
ATOM 710 C C . ASN A 1 86 ? 13.084 -3.658 -0.338 1.00 91.94 86 ASN A C 1
ATOM 712 O O . ASN A 1 86 ? 12.802 -4.693 -0.937 1.00 91.94 86 ASN A O 1
ATOM 716 N N . SER A 1 87 ? 12.406 -3.237 0.734 1.00 92.00 87 SER A N 1
ATOM 717 C CA . SER A 1 87 ? 11.252 -3.953 1.294 1.00 92.00 87 SER A CA 1
ATOM 718 C C . SER A 1 87 ? 10.021 -3.871 0.390 1.00 92.00 87 SER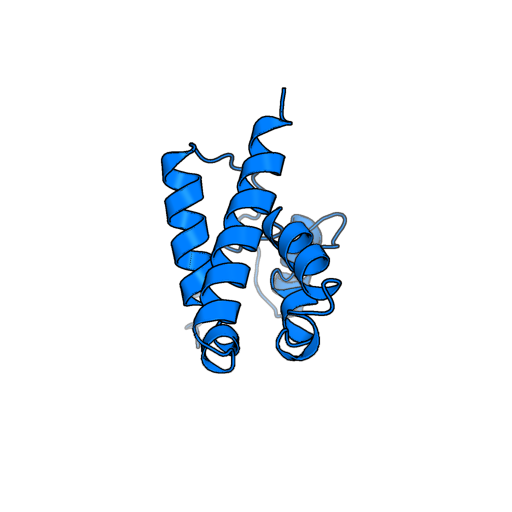 A C 1
ATOM 720 O O . SER A 1 87 ? 9.243 -4.813 0.319 1.00 92.00 87 SER A O 1
ATOM 722 N N . LEU A 1 88 ? 9.829 -2.751 -0.311 1.00 91.19 88 LEU A N 1
ATOM 723 C CA . LEU A 1 88 ? 8.779 -2.612 -1.313 1.00 91.19 88 LEU A CA 1
ATOM 724 C C . LEU A 1 88 ? 9.062 -3.536 -2.500 1.00 91.19 88 LEU A C 1
ATOM 726 O O . LEU A 1 88 ? 8.190 -4.293 -2.893 1.00 91.19 88 LEU A O 1
ATOM 730 N N . ILE A 1 89 ? 10.282 -3.518 -3.040 1.00 93.12 89 ILE A N 1
ATOM 731 C CA . ILE A 1 89 ? 10.678 -4.361 -4.177 1.00 93.12 89 ILE A CA 1
ATOM 732 C C . ILE A 1 89 ? 10.474 -5.844 -3.858 1.00 93.12 89 ILE A C 1
ATOM 734 O O . ILE A 1 89 ? 9.961 -6.571 -4.703 1.00 93.12 89 ILE A O 1
ATOM 738 N N . SER A 1 90 ? 10.810 -6.292 -2.644 1.00 92.06 90 SER A N 1
ATOM 739 C CA . SER A 1 90 ? 10.667 -7.702 -2.266 1.00 92.06 90 SER A CA 1
ATOM 740 C C . SER A 1 90 ? 9.218 -8.194 -2.181 1.00 92.06 90 SER A C 1
ATOM 742 O O . SER A 1 90 ? 8.995 -9.397 -2.269 1.00 92.06 90 SER A O 1
ATOM 744 N N . ILE A 1 91 ? 8.231 -7.301 -2.033 1.00 90.44 91 ILE A N 1
ATOM 745 C CA . ILE A 1 91 ? 6.805 -7.672 -2.019 1.00 90.44 91 ILE A CA 1
ATOM 746 C C . ILE A 1 91 ? 6.127 -7.540 -3.392 1.00 90.44 91 ILE A C 1
ATOM 748 O O . ILE A 1 91 ? 4.982 -7.968 -3.551 1.00 90.44 91 ILE A O 1
ATOM 752 N N . LEU A 1 92 ? 6.801 -6.966 -4.395 1.00 92.19 92 LEU A N 1
ATOM 753 C CA . LEU A 1 92 ? 6.292 -6.867 -5.767 1.00 92.19 92 LEU A CA 1
ATOM 754 C C . LEU A 1 92 ? 6.533 -8.189 -6.509 1.00 92.19 92 LEU A C 1
ATOM 756 O O . LEU A 1 92 ? 7.393 -8.284 -7.377 1.00 92.19 92 LEU A O 1
ATOM 760 N N . THR A 1 93 ? 5.755 -9.220 -6.182 1.00 91.50 93 THR A N 1
ATOM 761 C CA . THR A 1 93 ? 5.970 -10.578 -6.720 1.00 91.50 93 THR A CA 1
ATOM 762 C C . THR A 1 93 ? 5.837 -10.679 -8.243 1.00 91.50 93 THR A C 1
ATOM 764 O O . THR A 1 93 ? 6.410 -11.578 -8.837 1.00 91.50 93 THR A O 1
ATOM 767 N N . PHE A 1 94 ? 5.146 -9.741 -8.902 1.00 92.56 94 PHE A N 1
ATOM 768 C CA . PHE A 1 94 ? 5.042 -9.703 -10.371 1.00 92.56 94 PHE A CA 1
ATOM 769 C C . PHE A 1 94 ? 6.382 -9.429 -11.074 1.00 92.56 94 PHE A C 1
ATOM 771 O O . PHE A 1 94 ? 6.489 -9.586 -12.286 1.00 92.56 94 PHE A O 1
ATOM 778 N N . LEU A 1 95 ? 7.411 -8.994 -10.339 1.00 94.50 95 LEU A N 1
ATOM 779 C CA . LEU A 1 95 ? 8.755 -8.834 -10.894 1.00 94.50 95 LEU A CA 1
ATOM 780 C C . LEU A 1 95 ? 9.365 -10.171 -11.325 1.00 94.50 95 LEU A C 1
ATOM 782 O O . LEU A 1 95 ? 10.219 -10.176 -12.205 1.00 94.50 95 LEU A O 1
ATOM 786 N N . GLU A 1 96 ? 8.916 -11.286 -10.744 1.00 93.75 96 GLU A N 1
ATOM 787 C CA . GLU A 1 96 ? 9.362 -12.637 -11.109 1.00 93.75 96 GLU A CA 1
ATOM 788 C C . GLU A 1 96 ? 8.938 -13.030 -12.534 1.00 93.75 96 GLU A C 1
ATOM 790 O O . GLU A 1 96 ? 9.590 -13.865 -13.155 1.00 93.75 96 GLU A O 1
ATOM 7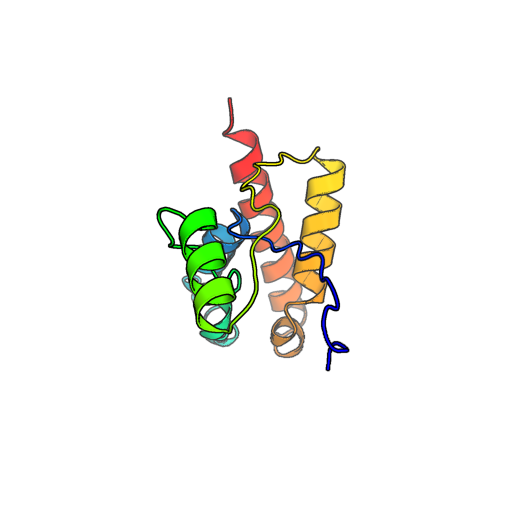95 N N . ASP A 1 97 ? 7.896 -12.388 -13.074 1.00 95.31 97 ASP A N 1
ATOM 796 C CA . ASP A 1 97 ? 7.390 -12.635 -14.428 1.00 95.31 97 ASP A CA 1
ATOM 797 C C . ASP A 1 97 ? 8.156 -11.839 -15.505 1.00 95.31 97 ASP A C 1
ATOM 799 O O . ASP A 1 97 ? 7.970 -12.065 -16.704 1.00 95.31 97 ASP A O 1
ATOM 803 N N . MET A 1 98 ? 9.011 -10.889 -15.109 1.00 96.56 98 MET A N 1
ATOM 804 C CA . MET A 1 98 ? 9.770 -10.049 -16.037 1.00 96.56 98 MET A CA 1
ATOM 805 C C . MET A 1 98 ? 11.064 -10.734 -16.509 1.00 96.56 98 MET A C 1
ATOM 807 O O . MET A 1 98 ? 11.766 -11.357 -15.708 1.00 96.56 98 MET A O 1
ATOM 811 N N . PRO A 1 99 ? 11.481 -10.537 -17.777 1.00 97.31 99 PRO A N 1
ATOM 812 C CA . PRO A 1 99 ? 12.847 -10.830 -18.201 1.00 97.31 99 PRO A CA 1
ATOM 813 C C . PRO A 1 99 ? 13.866 -10.122 -17.301 1.00 97.31 99 PRO A C 1
ATOM 815 O O . PRO A 1 99 ? 13.646 -8.978 -16.903 1.00 97.31 99 PRO A O 1
ATOM 818 N N . GLN A 1 100 ? 14.996 -10.772 -17.018 1.00 96.38 100 GLN A N 1
ATOM 819 C CA . GLN A 1 100 ? 15.971 -10.294 -16.030 1.00 96.38 100 GLN A CA 1
ATOM 820 C C . GLN A 1 100 ? 16.414 -8.840 -16.263 1.00 96.38 100 GLN A C 1
ATOM 822 O O . GLN A 1 100 ? 16.392 -8.041 -15.329 1.00 96.38 100 GLN A O 1
ATOM 827 N N . ASP A 1 101 ? 16.754 -8.477 -17.501 1.00 96.94 101 ASP A N 1
ATOM 828 C CA . ASP A 1 101 ? 17.192 -7.115 -17.832 1.00 96.94 101 ASP A CA 1
ATOM 829 C C . ASP A 1 101 ? 16.082 -6.082 -17.594 1.00 96.94 101 ASP A C 1
ATOM 831 O O . ASP A 1 101 ? 16.328 -4.992 -17.076 1.00 96.94 101 ASP A O 1
ATOM 835 N N . LEU A 1 102 ? 14.837 -6.449 -17.912 1.00 97.12 102 LEU A N 1
ATOM 836 C CA . LEU A 1 102 ? 13.671 -5.591 -17.723 1.00 97.12 102 LEU A CA 1
ATOM 837 C C . LEU A 1 102 ? 13.317 -5.435 -16.239 1.00 97.12 102 LEU A C 1
ATOM 839 O O . LEU A 1 102 ? 12.952 -4.344 -15.806 1.00 97.12 102 LEU A O 1
ATOM 843 N N . MET A 1 103 ? 13.460 -6.502 -15.449 1.00 96.88 103 MET A N 1
ATOM 844 C CA . MET A 1 103 ? 13.300 -6.455 -13.996 1.00 96.88 103 MET A CA 1
ATOM 845 C C . MET A 1 103 ? 14.307 -5.484 -13.364 1.00 96.88 103 MET A C 1
ATOM 847 O O . MET A 1 103 ? 13.939 -4.673 -12.511 1.00 96.88 103 MET A O 1
ATOM 851 N N . GLU A 1 104 ? 15.578 -5.549 -13.763 1.00 96.75 104 GLU A N 1
ATOM 852 C CA . GLU A 1 104 ? 16.600 -4.626 -13.261 1.00 96.75 104 GLU A CA 1
ATOM 853 C C . GLU A 1 104 ? 16.319 -3.184 -13.700 1.00 96.75 104 GLU A C 1
ATOM 855 O O . GLU A 1 104 ? 16.435 -2.251 -12.900 1.00 96.75 104 GLU A O 1
ATOM 860 N N . GLU A 1 105 ? 15.847 -2.983 -14.931 1.00 96.94 105 GLU A N 1
ATOM 861 C CA . GLU A 1 105 ? 15.408 -1.671 -15.399 1.00 96.94 105 GLU A CA 1
ATOM 862 C C . GLU A 1 105 ? 14.213 -1.128 -14.596 1.00 96.94 105 GLU A C 1
ATOM 864 O O . GLU A 1 105 ? 14.200 0.052 -14.223 1.00 96.94 105 GLU A O 1
ATOM 869 N N . PHE A 1 106 ? 13.243 -1.980 -14.257 1.00 96.25 106 PHE A N 1
ATOM 870 C CA . PHE A 1 106 ? 12.116 -1.623 -13.398 1.00 96.25 106 PHE A CA 1
ATOM 871 C C . PHE A 1 106 ? 12.595 -1.165 -12.017 1.00 96.25 106 PHE A C 1
ATOM 873 O O . PHE A 1 106 ? 12.218 -0.085 -11.558 1.00 96.25 106 PHE A O 1
ATOM 880 N N . LYS A 1 107 ? 13.453 -1.953 -11.352 1.00 95.94 107 LYS A N 1
ATOM 881 C CA . LYS A 1 107 ? 13.990 -1.633 -10.014 1.00 95.94 107 LYS A CA 1
ATOM 882 C C . LYS A 1 107 ? 14.761 -0.314 -10.016 1.00 95.94 107 LYS A C 1
ATOM 884 O O . LYS A 1 107 ? 14.578 0.509 -9.113 1.00 95.94 107 LYS A O 1
ATOM 889 N N . ASN A 1 108 ? 15.583 -0.091 -11.040 1.00 95.56 108 ASN A N 1
ATOM 890 C CA . ASN A 1 108 ? 16.331 1.151 -11.213 1.00 95.56 108 ASN A CA 1
ATOM 891 C C . ASN A 1 108 ? 15.391 2.342 -11.421 1.00 95.56 108 ASN A C 1
ATOM 893 O O . ASN A 1 108 ? 15.519 3.355 -10.731 1.00 95.56 108 ASN A O 1
ATOM 897 N N . THR A 1 109 ? 14.395 2.200 -12.298 1.00 95.44 109 THR A N 1
ATOM 898 C CA . THR A 1 109 ? 13.410 3.255 -12.578 1.00 95.44 109 THR A CA 1
ATOM 899 C C . THR A 1 109 ? 12.590 3.596 -11.333 1.00 95.44 109 THR A C 1
ATOM 901 O O . THR A 1 109 ? 12.470 4.771 -10.984 1.00 95.44 109 THR A O 1
ATOM 904 N N . LEU A 1 110 ? 12.103 2.584 -10.605 1.00 94.25 110 LEU A N 1
ATOM 905 C CA . LEU A 1 110 ? 11.387 2.740 -9.335 1.00 94.25 110 LEU A CA 1
ATOM 906 C C . LEU A 1 110 ? 12.236 3.512 -8.320 1.00 94.25 110 LEU A C 1
ATOM 908 O O . LEU A 1 110 ? 11.767 4.477 -7.717 1.00 94.25 110 LEU A O 1
ATOM 912 N N . THR A 1 111 ? 13.497 3.112 -8.156 1.00 92.94 111 THR A N 1
ATOM 913 C CA . THR A 1 111 ? 14.428 3.734 -7.208 1.00 92.94 111 THR A CA 1
ATOM 914 C C . THR A 1 111 ? 14.700 5.191 -7.571 1.00 92.94 111 THR A C 1
ATOM 916 O O . THR A 1 111 ? 14.596 6.072 -6.716 1.00 92.94 111 THR A O 1
ATOM 919 N N . CYS A 1 112 ? 15.004 5.473 -8.839 1.00 92.50 112 CYS A N 1
ATOM 920 C CA . CYS A 1 112 ? 15.262 6.828 -9.313 1.00 92.50 112 CYS A CA 1
ATOM 921 C C . CYS A 1 112 ? 14.042 7.737 -9.129 1.00 92.50 112 CYS A C 1
ATOM 923 O O . CYS A 1 112 ? 14.170 8.831 -8.579 1.00 92.50 112 CYS A O 1
ATOM 925 N N . GLU A 1 113 ? 12.857 7.296 -9.551 1.00 92.38 113 GLU A N 1
ATOM 926 C CA . GLU A 1 113 ? 11.629 8.086 -9.440 1.00 92.38 113 GLU A CA 1
ATOM 927 C C . GLU A 1 113 ? 11.203 8.317 -7.987 1.00 92.38 113 GLU A C 1
ATOM 929 O O . GLU A 1 113 ? 10.700 9.393 -7.648 1.00 92.38 113 GLU A O 1
ATOM 934 N N . PHE A 1 114 ? 11.444 7.349 -7.104 1.00 90.75 114 PHE A N 1
ATOM 935 C CA . PHE A 1 114 ? 11.191 7.508 -5.679 1.00 90.75 114 PHE A CA 1
ATOM 936 C C . PHE A 1 114 ? 12.136 8.526 -5.030 1.00 90.75 114 PHE A C 1
ATOM 938 O O . PHE A 1 114 ? 11.683 9.435 -4.332 1.00 90.75 114 PHE A O 1
ATOM 945 N N . LEU A 1 115 ? 13.443 8.424 -5.287 1.00 87.75 115 LEU A N 1
ATOM 946 C CA . LEU A 1 115 ? 14.434 9.325 -4.693 1.00 87.75 115 LEU A CA 1
ATOM 947 C C . LEU A 1 115 ? 14.303 10.764 -5.215 1.00 87.75 115 LEU A C 1
ATOM 949 O O . LEU A 1 115 ? 14.407 11.701 -4.423 1.00 87.75 115 LEU A O 1
ATOM 953 N N . LYS A 1 116 ? 13.984 10.961 -6.505 1.00 87.69 116 LYS A N 1
ATOM 954 C CA . LYS A 1 116 ? 13.702 12.295 -7.078 1.00 87.69 116 LYS A CA 1
ATOM 955 C C . LYS A 1 116 ? 12.624 13.044 -6.293 1.00 87.69 116 LYS A C 1
ATOM 957 O O . LYS A 1 116 ? 12.755 14.240 -6.051 1.00 87.69 116 LYS A O 1
ATOM 962 N N . ARG A 1 117 ? 11.571 12.344 -5.862 1.00 79.69 117 ARG A N 1
ATOM 963 C CA . ARG A 1 117 ? 10.458 12.944 -5.110 1.00 79.69 117 ARG A CA 1
ATOM 964 C C . ARG A 1 117 ? 10.864 13.396 -3.715 1.00 79.69 117 ARG A C 1
ATOM 966 O O . ARG A 1 117 ? 10.343 14.396 -3.243 1.00 79.69 117 ARG A O 1
ATOM 973 N N . LYS A 1 118 ? 11.826 12.725 -3.078 1.00 71.88 118 LYS A N 1
ATOM 974 C CA . LYS A 1 118 ? 12.327 13.122 -1.754 1.00 71.88 118 LYS A CA 1
ATOM 975 C C . LYS A 1 118 ? 13.228 14.359 -1.795 1.00 71.88 118 LYS A C 1
ATOM 977 O O . LYS A 1 118 ? 13.226 15.121 -0.837 1.00 71.88 118 LYS A O 1
ATOM 982 N N . ILE A 1 119 ? 13.933 14.600 -2.902 1.00 59.28 119 ILE A N 1
ATOM 983 C CA . ILE A 1 119 ? 14.803 15.780 -3.072 1.00 59.28 119 ILE A CA 1
ATOM 984 C C . ILE A 1 119 ? 13.989 17.083 -3.197 1.00 59.28 119 ILE A C 1
ATOM 986 O O . ILE A 1 119 ? 14.474 18.148 -2.823 1.00 59.28 119 ILE A O 1
ATOM 990 N N . ASN A 1 120 ? 12.741 16.998 -3.666 1.00 53.50 120 ASN A N 1
ATOM 991 C CA . ASN A 1 120 ? 11.891 18.161 -3.942 1.00 53.50 120 ASN A CA 1
ATOM 992 C C . ASN A 1 120 ? 11.113 18.697 -2.726 1.00 53.50 120 ASN A C 1
ATOM 994 O O . ASN A 1 120 ? 10.409 19.692 -2.864 1.00 53.50 120 ASN A O 1
ATOM 998 N N . TYR A 1 121 ? 11.238 18.087 -1.543 1.00 48.69 121 TYR A N 1
ATOM 999 C CA . TYR A 1 121 ? 10.723 18.666 -0.297 1.00 48.69 121 TYR A CA 1
ATOM 1000 C C . TYR A 1 121 ? 11.757 19.654 0.276 1.00 48.69 121 TYR A C 1
ATOM 1002 O O . TYR A 1 121 ? 12.475 19.336 1.225 1.00 48.69 121 TYR A O 1
ATOM 1010 N N . LYS A 1 122 ? 11.866 20.835 -0.340 1.00 34.25 122 LYS A N 1
ATOM 1011 C CA . LYS A 1 122 ? 12.545 22.018 0.209 1.00 34.25 122 LYS A CA 1
ATOM 1012 C C . LYS A 1 122 ? 11.598 23.205 0.206 1.00 34.25 122 LYS A C 1
ATOM 1014 O O . LYS A 1 122 ? 10.895 23.372 -0.812 1.00 34.25 122 LYS A O 1
#

InterPro domains:
  IPR029063 S-adenosyl-L-methionine-dependent methyltransferase superfamily [G3DSA:3.40.50.150] (1-121)

Sequence (122 aa):
MLRSNGTILLYIAASHDSCEVLRILERDIRFTQYIPDKIKNIYPFQDSNNARKDLKELLQSVGFTIHHCSLRERSYSEENSRQYLNSLISILTFLEDMPQDLMEEFKNTLTCEFLKRKINYK

Foldseek 3Di:
DADVVGDDDDDFDQADPLLVLVVVQCPPPLCVVLQDPCSNCPHVNHPPPCSQVVVVVVCVVVPDDDPDTDDDDDDDDPVVLVVVLVVVLVPRVSLVVDDPVSSVVSSVSSVVSSVVVVVPPD

Organism: NCBI:txid300112

Secondary structure (DSSP, 8-state):
-PPTT-----------THHHHHHHHHTSTTTTTTS-GGGGGSSTTTT-TTHHHHHHHHHHHTT---S----------HHHHHHHHHHHHHH-GGGGGS-HHHHHHHHHHHHHHHHHHHHT--

Radius of gyration: 17.57 Å; chains: 1; bounding box: 38×37×48 Å

pLDDT: mean 89.67, std 9.49, range [34.25, 97.88]